Protein AF-A0A7W6C8T6-F1 (afdb_monomer_lite)

InterPro domains:
  IPR025161 Insertion element IS402-like domain [PF13340] (6-51)
  IPR052909 Transposase_6_like [PTHR46637] (6-61)

Sequence (68 aa):
MTVAVFFDAVLWLARSGARWRDLPEDRFGPYQTVKRRYYRWIEQGVFDQIFEAIAADPDRSGFRSMRP

Structure (mmCIF, N/CA/C/O backbone):
data_AF-A0A7W6C8T6-F1
#
_entry.id   AF-A0A7W6C8T6-F1
#
loop_
_atom_site.group_PDB
_atom_site.id
_atom_site.type_symbol
_atom_site.label_atom_id
_atom_site.label_alt_id
_atom_site.label_comp_id
_atom_site.label_asym_id
_atom_site.label_entity_id
_atom_site.label_seq_id
_atom_site.pdbx_PDB_ins_code
_atom_site.Cartn_x
_atom_site.Cartn_y
_atom_site.Cartn_z
_atom_site.occupancy
_atom_site.B_iso_or_equiv
_atom_site.auth_seq_id
_atom_site.auth_comp_id
_atom_site.auth_asym_id
_atom_site.auth_atom_id
_atom_site.pdbx_PDB_model_num
ATOM 1 N N . MET A 1 1 ? 9.184 3.121 -0.641 1.00 86.56 1 MET A N 1
ATOM 2 C CA . MET A 1 1 ? 7.833 3.572 -1.041 1.00 86.56 1 MET A CA 1
ATOM 3 C C . MET A 1 1 ? 7.128 4.209 0.147 1.00 86.56 1 MET A C 1
ATOM 5 O O . MET A 1 1 ? 7.041 3.578 1.200 1.00 86.56 1 MET A O 1
ATOM 9 N N . THR A 1 2 ? 6.660 5.446 -0.009 1.00 95.44 2 THR A N 1
ATOM 10 C CA . THR A 1 2 ? 5.929 6.185 1.035 1.00 95.44 2 THR A CA 1
ATOM 11 C C . THR A 1 2 ? 4.521 5.609 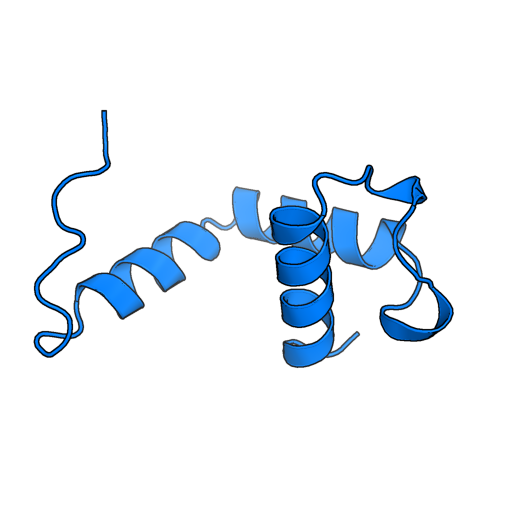1.246 1.00 95.44 2 THR A C 1
ATOM 13 O O . THR A 1 2 ? 4.038 4.824 0.431 1.00 95.44 2 THR A O 1
ATOM 16 N N . VAL A 1 3 ? 3.866 5.958 2.363 1.00 93.25 3 VAL A N 1
ATOM 17 C CA . VAL A 1 3 ? 2.477 5.537 2.647 1.00 93.25 3 VAL A CA 1
ATOM 18 C C . VAL A 1 3 ? 1.513 6.092 1.593 1.00 93.25 3 VAL A C 1
ATOM 20 O O . VAL A 1 3 ? 0.678 5.345 1.098 1.00 93.25 3 VAL A O 1
ATOM 23 N N . ALA A 1 4 ? 1.679 7.357 1.193 1.00 94.62 4 ALA A N 1
ATOM 24 C CA . ALA A 1 4 ? 0.843 7.993 0.173 1.00 94.62 4 ALA A CA 1
ATOM 25 C C . ALA A 1 4 ? 0.928 7.272 -1.184 1.00 94.62 4 ALA A C 1
ATOM 27 O O . ALA A 1 4 ? -0.087 6.814 -1.695 1.00 94.62 4 ALA A O 1
ATOM 28 N N . VAL A 1 5 ? 2.143 7.047 -1.704 1.00 96.50 5 VAL A N 1
ATOM 29 C CA . VAL A 1 5 ? 2.344 6.357 -2.995 1.00 96.50 5 VAL A CA 1
ATOM 30 C C . VAL A 1 5 ? 1.798 4.927 -2.965 1.00 96.50 5 VAL A C 1
ATOM 32 O O . VAL A 1 5 ? 1.255 4.447 -3.957 1.00 96.50 5 VAL A O 1
ATOM 35 N N . PHE A 1 6 ? 1.902 4.245 -1.820 1.00 96.94 6 PHE A N 1
ATOM 36 C CA . PHE A 1 6 ? 1.303 2.924 -1.644 1.00 96.94 6 PHE A CA 1
ATOM 37 C C . PHE A 1 6 ? -0.221 2.961 -1.796 1.00 96.94 6 PHE A C 1
ATOM 39 O O . PHE A 1 6 ? -0.775 2.148 -2.533 1.00 96.94 6 PHE A O 1
ATOM 46 N N . PHE A 1 7 ? -0.896 3.895 -1.123 1.00 96.50 7 PHE A N 1
ATOM 47 C CA . PHE A 1 7 ? -2.347 4.017 -1.229 1.00 96.50 7 PHE A CA 1
ATOM 48 C C . PHE A 1 7 ? -2.793 4.454 -2.620 1.00 96.50 7 PHE A C 1
ATOM 50 O O . PHE A 1 7 ? -3.753 3.887 -3.134 1.00 96.50 7 PHE A O 1
ATOM 57 N N . ASP A 1 8 ? -2.071 5.367 -3.268 1.00 97.50 8 ASP A N 1
ATOM 58 C CA . ASP A 1 8 ? -2.371 5.756 -4.647 1.00 97.50 8 ASP A CA 1
ATOM 59 C C . ASP A 1 8 ? -2.289 4.554 -5.602 1.00 97.50 8 ASP A C 1
ATOM 61 O O . ASP A 1 8 ? -3.150 4.395 -6.470 1.00 97.50 8 ASP A O 1
ATOM 65 N N . ALA A 1 9 ? -1.306 3.667 -5.407 1.00 97.44 9 ALA A N 1
ATOM 66 C CA . ALA A 1 9 ? -1.168 2.432 -6.177 1.00 97.44 9 ALA A CA 1
ATOM 67 C C . ALA A 1 9 ? -2.335 1.459 -5.931 1.00 97.44 9 ALA A C 1
ATOM 69 O O . ALA A 1 9 ? -2.898 0.908 -6.879 1.00 97.44 9 ALA A O 1
ATOM 70 N N . VAL A 1 10 ? -2.730 1.266 -4.666 1.00 96.62 10 VAL A N 1
ATOM 71 C CA . VAL A 1 10 ? -3.860 0.396 -4.287 1.00 96.62 10 VAL A CA 1
ATOM 72 C C . VAL A 1 10 ? -5.181 0.940 -4.840 1.00 96.62 10 VAL A C 1
ATOM 74 O O . VAL A 1 10 ? -5.966 0.182 -5.406 1.00 96.62 10 VAL A O 1
ATOM 77 N N . LEU A 1 11 ? -5.412 2.252 -4.748 1.00 96.19 11 LEU A N 1
ATOM 78 C CA . LEU A 1 11 ? -6.602 2.907 -5.294 1.00 96.19 11 LEU A CA 1
ATOM 79 C C . LEU A 1 11 ? -6.628 2.876 -6.821 1.00 96.19 11 LEU A C 1
ATOM 81 O O . LEU A 1 11 ? -7.699 2.778 -7.416 1.00 96.19 11 LEU A O 1
ATOM 85 N N . TRP A 1 12 ? -5.473 2.980 -7.477 1.00 97.50 12 TRP A N 1
ATOM 86 C CA . TRP A 1 12 ? -5.395 2.815 -8.922 1.00 97.50 12 TRP A CA 1
ATOM 87 C C . TRP A 1 12 ? -5.790 1.394 -9.335 1.00 97.50 12 TRP A C 1
ATOM 89 O O . TRP A 1 12 ? -6.653 1.259 -10.197 1.00 97.50 12 TRP A O 1
ATOM 99 N N . LEU A 1 13 ? -5.250 0.359 -8.677 1.00 97.25 13 LEU A N 1
ATOM 100 C CA . LEU A 1 13 ? -5.607 -1.045 -8.932 1.00 97.25 13 LEU A CA 1
ATOM 101 C C . LEU A 1 13 ? -7.097 -1.316 -8.699 1.00 97.25 13 LEU A C 1
ATOM 103 O O . LEU A 1 13 ? -7.743 -1.954 -9.525 1.00 97.25 13 LEU A O 1
ATOM 107 N N . ALA A 1 14 ? -7.656 -0.801 -7.601 1.00 95.56 14 ALA A N 1
ATOM 108 C CA . ALA A 1 14 ? -9.071 -0.968 -7.278 1.00 95.56 14 ALA A CA 1
ATOM 109 C C . ALA A 1 14 ? -9.994 -0.296 -8.308 1.00 95.56 14 ALA A C 1
ATOM 111 O O . ALA A 1 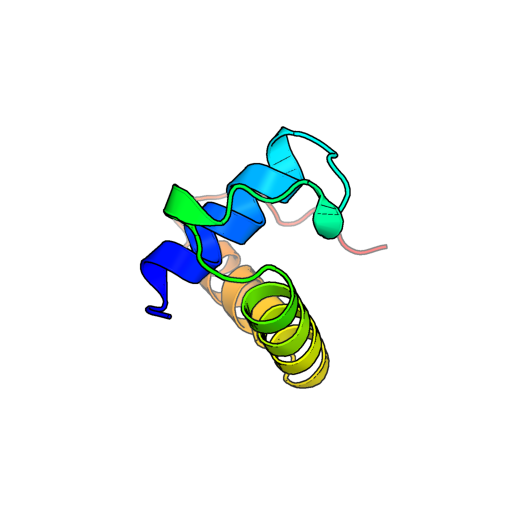14 ? -11.036 -0.849 -8.648 1.00 95.56 14 ALA A O 1
ATOM 112 N N . ARG A 1 15 ? -9.612 0.879 -8.829 1.00 96.25 15 ARG A N 1
ATOM 113 C CA . ARG A 1 15 ? -10.393 1.597 -9.849 1.00 96.25 15 ARG A CA 1
ATOM 114 C C . ARG A 1 15 ? -10.240 1.014 -11.250 1.00 96.25 15 ARG A C 1
ATOM 116 O O . ARG A 1 15 ? -11.187 1.077 -12.023 1.00 96.25 15 ARG A O 1
ATOM 123 N N . SER A 1 16 ? -9.056 0.513 -11.600 1.00 96.62 16 SER A N 1
ATOM 124 C CA . SER A 1 16 ? -8.777 -0.007 -12.942 1.00 96.62 16 SER A CA 1
ATOM 125 C C . SER A 1 16 ? -9.189 -1.467 -13.117 1.00 96.62 16 SER A C 1
ATOM 127 O O . SER A 1 16 ? -9.425 -1.895 -14.243 1.00 96.62 16 SER A O 1
ATOM 129 N N . GLY A 1 17 ? -9.230 -2.248 -12.032 1.00 95.69 17 GLY A N 1
ATOM 130 C CA . GLY A 1 17 ? -9.388 -3.703 -12.097 1.00 95.69 17 GLY A CA 1
ATOM 131 C C . GLY A 1 17 ? -8.199 -4.416 -12.756 1.00 95.69 17 GLY A C 1
ATOM 132 O O . GLY A 1 17 ? -8.293 -5.600 -13.084 1.00 95.69 17 GLY A O 1
ATOM 133 N N . ALA A 1 18 ? -7.087 -3.706 -12.980 1.00 96.38 18 ALA A N 1
ATOM 134 C CA . ALA A 1 18 ? -5.905 -4.244 -13.635 1.00 96.38 18 ALA A CA 1
ATOM 135 C C . ALA A 1 18 ? -5.187 -5.274 -12.752 1.00 96.38 18 ALA A C 1
ATOM 137 O O . ALA A 1 18 ? -5.362 -5.333 -11.530 1.00 96.38 18 ALA A O 1
ATOM 138 N N . ARG A 1 19 ? -4.332 -6.098 -13.364 1.00 97.12 19 ARG A N 1
ATOM 139 C CA . ARG A 1 19 ? -3.522 -7.055 -12.606 1.00 97.12 19 ARG A CA 1
ATOM 140 C C . ARG A 1 19 ? -2.358 -6.316 -11.952 1.00 97.12 19 ARG A C 1
ATOM 142 O O . ARG A 1 19 ? -1.870 -5.316 -12.462 1.00 97.12 19 ARG A O 1
ATOM 149 N N . TRP A 1 20 ? -1.814 -6.883 -10.873 1.00 96.88 20 TRP A N 1
ATOM 150 C CA . TRP A 1 20 ? -0.613 -6.352 -10.208 1.00 96.88 20 TRP A CA 1
ATOM 151 C C . TRP A 1 20 ? 0.550 -6.067 -11.166 1.00 96.88 20 TRP A C 1
ATOM 153 O O . TRP A 1 20 ? 1.280 -5.108 -10.965 1.00 96.88 20 TRP A O 1
ATOM 163 N N . ARG A 1 21 ? 0.729 -6.903 -12.195 1.00 96.50 21 ARG A N 1
ATOM 164 C CA . ARG A 1 21 ? 1.832 -6.776 -13.162 1.00 96.50 21 ARG A CA 1
ATOM 165 C C . ARG A 1 21 ? 1.690 -5.571 -14.091 1.00 96.50 21 ARG A C 1
ATOM 167 O O . ARG A 1 21 ? 2.686 -5.179 -14.680 1.00 96.50 21 ARG A O 1
ATOM 174 N N . ASP A 1 22 ? 0.489 -5.013 -14.190 1.00 97.38 22 ASP A N 1
ATOM 175 C CA . ASP A 1 22 ? 0.172 -3.887 -15.067 1.00 97.38 22 ASP A CA 1
ATOM 176 C C . ASP A 1 22 ? 0.286 -2.545 -14.323 1.00 97.38 22 ASP A C 1
ATOM 178 O O . ASP A 1 22 ? -0.077 -1.498 -14.854 1.00 97.38 22 ASP A O 1
ATOM 182 N N . LEU A 1 23 ? 0.754 -2.565 -13.069 1.00 97.19 23 LEU A N 1
ATOM 183 C CA . LEU A 1 23 ? 0.938 -1.365 -12.267 1.00 97.19 23 LEU A CA 1
ATOM 184 C C . LEU A 1 23 ? 2.032 -0.466 -12.888 1.00 97.19 23 LEU A C 1
ATOM 186 O O . LEU A 1 23 ? 3.151 -0.948 -13.076 1.00 97.19 23 LEU A O 1
ATOM 190 N N . PRO A 1 24 ? 1.757 0.830 -13.140 1.00 96.69 24 PRO A N 1
ATOM 191 C CA . PRO A 1 24 ? 2.746 1.771 -13.669 1.00 96.69 24 PRO A CA 1
ATOM 192 C C . PRO A 1 24 ? 3.933 1.971 -12.713 1.00 96.69 24 PRO A C 1
ATOM 194 O O . PRO A 1 24 ? 3.820 2.630 -11.673 1.00 96.69 24 PRO A O 1
ATOM 197 N N . GLU A 1 25 ? 5.076 1.372 -13.048 1.00 96.31 25 G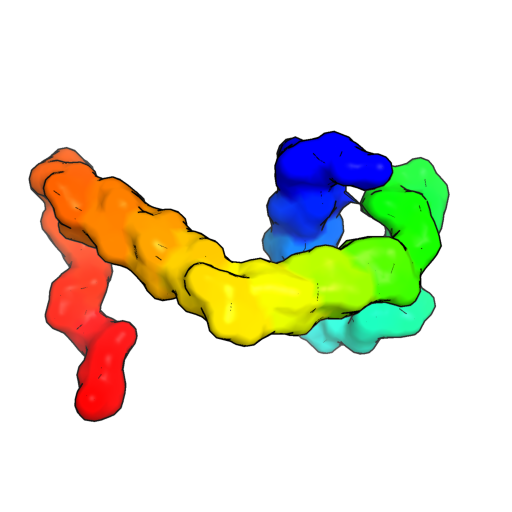LU A N 1
ATOM 198 C CA . GLU A 1 25 ? 6.284 1.397 -12.215 1.00 96.31 25 GLU A CA 1
ATOM 199 C C . GLU A 1 25 ? 6.924 2.791 -12.143 1.00 96.31 25 GLU A C 1
ATOM 201 O O . GLU A 1 25 ? 7.449 3.172 -11.098 1.00 96.31 25 GLU A O 1
ATOM 206 N N . ASP A 1 26 ? 6.801 3.585 -13.205 1.00 96.19 26 ASP A N 1
ATOM 207 C CA . ASP A 1 26 ? 7.231 4.985 -13.276 1.00 96.19 26 ASP A CA 1
ATOM 208 C C . ASP A 1 26 ? 6.550 5.868 -12.218 1.00 96.19 26 ASP A C 1
ATOM 210 O O . ASP A 1 26 ? 7.151 6.818 -11.715 1.00 96.19 26 ASP A O 1
ATOM 214 N N . ARG A 1 27 ? 5.309 5.533 -11.841 1.00 95.25 27 ARG A N 1
ATOM 215 C CA . ARG A 1 27 ? 4.522 6.293 -10.864 1.00 95.25 27 ARG A CA 1
ATOM 216 C C . ARG A 1 27 ? 4.552 5.702 -9.457 1.00 95.25 27 ARG A C 1
ATOM 218 O O . ARG A 1 27 ? 4.598 6.448 -8.480 1.00 95.25 27 ARG A O 1
ATOM 225 N N . PHE A 1 28 ? 4.471 4.379 -9.338 1.00 96.19 28 PHE A N 1
ATOM 226 C CA . PHE A 1 28 ? 4.252 3.699 -8.053 1.00 96.19 28 PHE A CA 1
ATOM 227 C C . PHE A 1 28 ? 5.461 2.892 -7.567 1.00 96.19 28 PHE A C 1
ATOM 229 O O . PHE A 1 28 ? 5.492 2.441 -6.417 1.00 96.19 28 PHE A O 1
ATOM 236 N N . GLY A 1 29 ? 6.471 2.729 -8.419 1.00 95.19 29 GLY A N 1
ATOM 237 C CA . GLY A 1 29 ? 7.581 1.815 -8.203 1.00 95.19 29 GLY A CA 1
ATOM 238 C C . GLY A 1 29 ? 7.211 0.350 -8.471 1.00 95.19 29 GLY A C 1
ATOM 239 O O . GLY A 1 29 ? 6.106 0.043 -8.925 1.00 95.19 29 GLY A O 1
ATOM 240 N N . PRO A 1 30 ? 8.134 -0.584 -8.177 1.00 97.19 30 PRO A N 1
ATOM 241 C CA . PRO A 1 30 ? 7.984 -1.983 -8.558 1.00 97.19 30 PRO A CA 1
ATOM 242 C C . PRO A 1 30 ? 6.739 -2.617 -7.936 1.00 97.19 30 PRO A C 1
ATOM 244 O O . PRO A 1 30 ? 6.565 -2.600 -6.708 1.00 97.19 30 PRO A O 1
ATOM 247 N N . TYR A 1 31 ? 5.902 -3.256 -8.758 1.00 97.44 31 TYR A N 1
ATOM 248 C CA . TYR A 1 31 ? 4.643 -3.843 -8.292 1.00 97.4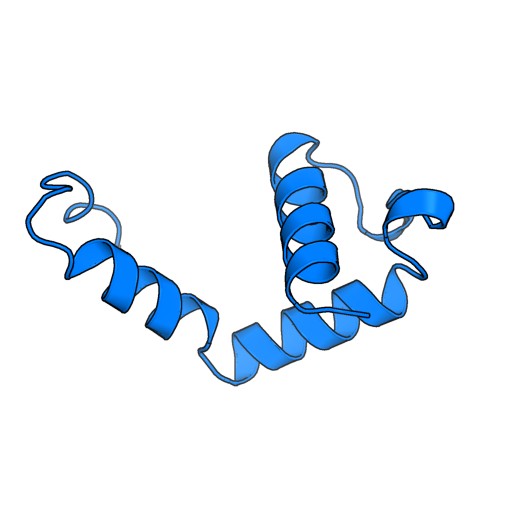4 31 TYR A CA 1
ATOM 249 C C . TYR A 1 31 ? 4.839 -4.895 -7.193 1.00 97.44 31 TYR A C 1
ATOM 251 O O . TYR A 1 31 ? 3.961 -5.079 -6.352 1.00 97.44 31 TYR A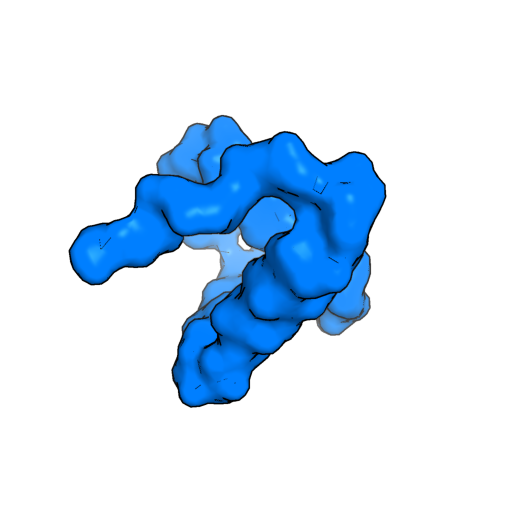 O 1
ATOM 259 N N . GLN A 1 32 ? 5.987 -5.581 -7.151 1.00 98.00 32 GLN A N 1
ATOM 260 C CA . GLN A 1 32 ? 6.304 -6.565 -6.113 1.00 98.00 32 GLN A CA 1
ATOM 261 C C . GLN A 1 32 ? 6.402 -5.907 -4.732 1.00 98.00 32 GLN A C 1
ATOM 263 O O . GLN A 1 32 ? 5.992 -6.507 -3.737 1.00 98.00 32 GLN A O 1
ATOM 268 N N . THR A 1 33 ? 6.903 -4.670 -4.670 1.00 97.31 33 THR A N 1
ATOM 269 C CA . THR A 1 33 ? 7.013 -3.893 -3.430 1.00 97.31 33 THR A CA 1
ATOM 270 C C . THR A 1 33 ? 5.629 -3.521 -2.908 1.00 97.31 33 THR A C 1
ATOM 272 O O . THR A 1 33 ? 5.349 -3.703 -1.720 1.00 97.31 33 THR A O 1
ATOM 275 N N . VAL A 1 34 ? 4.739 -3.066 -3.798 1.00 97.25 34 VAL A N 1
ATOM 276 C CA . VAL A 1 34 ? 3.337 -2.765 -3.468 1.00 97.25 34 VAL A CA 1
ATOM 277 C C . VAL A 1 34 ? 2.603 -4.022 -3.033 1.00 97.25 34 VAL A C 1
ATOM 279 O O . VAL A 1 34 ? 2.032 -4.047 -1.945 1.00 97.25 34 VAL A O 1
ATOM 282 N N . LYS A 1 35 ? 2.700 -5.094 -3.824 1.00 97.81 35 LYS A N 1
ATOM 283 C CA . LYS A 1 35 ? 2.057 -6.380 -3.556 1.00 97.81 35 LYS A CA 1
ATOM 284 C C . LYS A 1 35 ? 2.483 -6.952 -2.202 1.00 97.81 35 LYS A C 1
ATOM 286 O O . LYS A 1 35 ? 1.630 -7.315 -1.400 1.00 97.81 35 LYS A O 1
ATOM 291 N N . ARG A 1 36 ? 3.788 -6.997 -1.903 1.00 97.94 36 ARG A N 1
ATOM 292 C CA . ARG A 1 36 ? 4.297 -7.517 -0.620 1.00 97.94 36 ARG A CA 1
ATOM 293 C C . ARG A 1 36 ? 3.775 -6.705 0.564 1.00 97.94 36 ARG A C 1
ATOM 295 O O . ARG A 1 36 ? 3.377 -7.283 1.570 1.00 97.94 36 ARG A O 1
ATOM 302 N N . ARG A 1 37 ? 3.767 -5.374 0.450 1.00 97.00 37 ARG A N 1
ATOM 303 C CA . ARG A 1 37 ? 3.241 -4.500 1.503 1.00 97.00 37 ARG A CA 1
ATOM 304 C C . ARG A 1 37 ? 1.737 -4.680 1.690 1.00 97.00 37 ARG A C 1
ATOM 306 O O . ARG A 1 37 ? 1.294 -4.752 2.828 1.00 97.00 37 ARG A O 1
ATOM 313 N N . TYR A 1 38 ? 0.990 -4.792 0.594 1.00 97.06 38 TYR A N 1
ATOM 314 C CA . TYR A 1 38 ? -0.448 -5.032 0.613 1.00 97.06 38 TYR A CA 1
ATOM 315 C 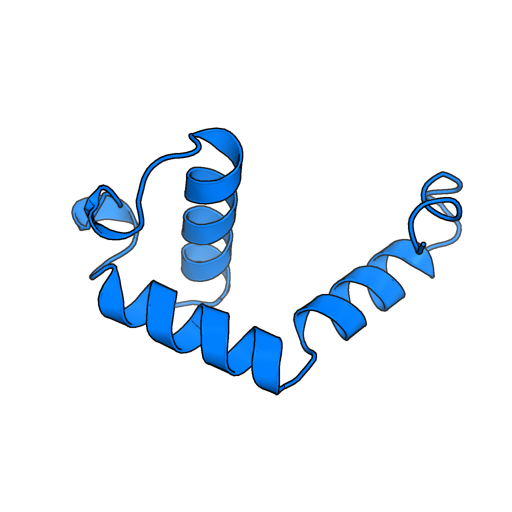C . TYR A 1 38 ? -0.799 -6.306 1.386 1.00 97.06 38 TYR A C 1
ATOM 317 O O . TYR A 1 38 ? -1.564 -6.235 2.342 1.00 97.06 38 TYR A O 1
ATOM 325 N N . TYR A 1 39 ? -0.171 -7.442 1.061 1.00 97.38 39 TYR A N 1
ATOM 326 C CA . TYR A 1 39 ? -0.417 -8.692 1.791 1.00 97.38 39 TYR A CA 1
ATOM 327 C C . TYR A 1 39 ? 0.016 -8.623 3.254 1.00 97.38 39 TYR A C 1
ATOM 329 O O . TYR A 1 39 ? -0.744 -9.034 4.121 1.00 97.38 39 TYR A O 1
ATOM 337 N N . ARG A 1 40 ? 1.171 -8.013 3.551 1.00 97.50 40 ARG A N 1
ATOM 338 C CA . ARG A 1 40 ? 1.597 -7.798 4.941 1.00 97.50 40 ARG A CA 1
ATOM 339 C C . ARG A 1 40 ? 0.560 -7.000 5.740 1.00 97.50 40 ARG A C 1
ATOM 341 O O . ARG A 1 40 ? 0.366 -7.260 6.917 1.00 97.50 40 ARG A O 1
ATOM 348 N N . TRP A 1 41 ? -0.086 -6.014 5.124 1.00 96.81 41 TRP A N 1
ATOM 349 C CA . TRP A 1 41 ? -1.106 -5.195 5.784 1.00 96.81 41 TRP A CA 1
ATOM 350 C C . TRP A 1 41 ? -2.437 -5.920 5.956 1.00 96.81 41 TRP A C 1
ATOM 352 O O . TRP A 1 41 ? -3.115 -5.680 6.952 1.00 96.81 41 TRP A O 1
ATOM 362 N N . ILE A 1 42 ? -2.780 -6.827 5.038 1.00 96.81 42 ILE A N 1
ATOM 363 C CA . ILE A 1 42 ? -3.889 -7.767 5.232 1.00 96.81 42 ILE A CA 1
ATOM 364 C C . ILE A 1 42 ? -3.603 -8.670 6.433 1.00 96.81 42 ILE A C 1
ATOM 366 O O . ILE A 1 42 ? -4.418 -8.742 7.342 1.00 96.81 42 ILE A O 1
ATOM 370 N N . GLU A 1 43 ? -2.431 -9.305 6.478 1.00 97.44 43 GLU A N 1
ATOM 371 C CA . GLU A 1 43 ? -2.043 -10.203 7.578 1.00 97.44 43 GLU A CA 1
ATOM 372 C C . GLU A 1 43 ? -2.012 -9.490 8.936 1.00 97.44 43 GLU A C 1
ATOM 374 O O . GLU A 1 43 ? -2.333 -10.079 9.963 1.00 97.44 43 GLU A O 1
ATOM 379 N N . GLN A 1 44 ? -1.643 -8.209 8.947 1.00 97.25 44 GLN A N 1
ATOM 380 C CA . GLN A 1 44 ? -1.610 -7.377 10.149 1.00 97.25 44 GLN A CA 1
ATOM 381 C C . GLN A 1 44 ? -2.976 -6.767 10.519 1.00 97.25 44 GLN A C 1
ATOM 383 O O . GLN A 1 44 ? -3.054 -6.041 11.510 1.00 97.25 44 GLN A O 1
ATOM 388 N N . GLY A 1 45 ? -4.034 -6.996 9.731 1.00 96.44 45 GLY A N 1
ATOM 389 C CA . GLY A 1 45 ? -5.357 -6.402 9.962 1.00 96.44 45 GLY A CA 1
ATOM 390 C C . GLY A 1 45 ? -5.364 -4.872 9.878 1.00 96.44 45 GLY A C 1
ATOM 391 O O . GLY A 1 45 ? -6.199 -4.210 10.490 1.00 96.44 45 GLY A O 1
ATOM 392 N N . VAL A 1 46 ? -4.406 -4.273 9.163 1.00 96.00 46 VAL A N 1
ATOM 393 C CA . VAL A 1 46 ? -4.279 -2.808 9.075 1.00 96.00 46 VAL A CA 1
ATOM 394 C C . VAL A 1 46 ? -5.466 -2.217 8.324 1.00 96.00 46 VAL A C 1
ATOM 396 O O . VAL A 1 46 ? -5.976 -1.171 8.708 1.00 96.00 46 VAL A O 1
ATOM 399 N N . PHE A 1 47 ? -5.931 -2.888 7.267 1.00 92.56 47 PHE A N 1
ATOM 400 C CA . PHE A 1 47 ? -7.108 -2.430 6.534 1.00 92.56 47 PHE A CA 1
ATOM 401 C C . PHE A 1 47 ? -8.357 -2.434 7.413 1.00 92.56 47 PHE A C 1
ATOM 403 O O . PHE A 1 47 ? -9.083 -1.448 7.389 1.00 92.56 47 PHE A O 1
ATOM 410 N N . ASP A 1 48 ? -8.560 -3.468 8.236 1.00 93.06 48 ASP A N 1
ATOM 411 C CA . ASP A 1 48 ? -9.671 -3.504 9.192 1.00 93.06 48 ASP A CA 1
ATOM 412 C C . ASP A 1 48 ? -9.618 -2.305 10.142 1.00 93.06 48 ASP A C 1
ATOM 414 O O . ASP A 1 48 ? -10.596 -1.579 10.265 1.00 93.06 48 ASP A O 1
ATOM 418 N N . GLN A 1 49 ? -8.455 -2.025 10.735 1.00 93.94 49 GLN A N 1
ATOM 419 C CA . GLN A 1 49 ? -8.281 -0.874 11.629 1.00 93.94 49 GLN A CA 1
ATOM 420 C C . GLN A 1 49 ? -8.581 0.461 10.938 1.00 93.94 49 GLN A C 1
ATOM 422 O O . GLN A 1 49 ? -9.186 1.345 11.538 1.00 93.94 49 GLN A O 1
ATOM 427 N N . ILE A 1 50 ? -8.177 0.611 9.674 1.00 90.50 50 ILE A N 1
ATOM 428 C CA . ILE A 1 50 ? -8.473 1.812 8.889 1.00 90.50 50 ILE A CA 1
ATOM 429 C C . ILE A 1 50 ? -9.978 1.927 8.628 1.00 90.50 50 ILE A C 1
ATOM 431 O O . ILE A 1 50 ? -10.530 3.014 8.782 1.00 90.50 50 ILE A O 1
ATOM 435 N N . PHE A 1 51 ? -10.649 0.837 8.248 1.00 87.69 51 PHE A N 1
ATOM 436 C CA . PHE A 1 51 ? -12.094 0.851 8.018 1.00 87.69 51 PHE A CA 1
ATOM 437 C C . PHE A 1 51 ? -12.871 1.161 9.295 1.00 87.69 51 PHE A C 1
ATOM 439 O O . PHE A 1 51 ? -13.774 1.989 9.245 1.00 87.69 51 PHE A O 1
ATOM 446 N N . GLU A 1 52 ? -12.489 0.572 10.428 1.00 90.81 52 GLU A N 1
ATOM 447 C CA . GLU A 1 52 ? -13.092 0.878 11.728 1.00 90.81 52 GLU A CA 1
ATOM 448 C C . GLU A 1 52 ? -12.866 2.346 12.114 1.00 90.81 52 GLU A C 1
ATOM 450 O O . GLU A 1 52 ? -13.806 3.023 12.514 1.00 90.81 52 GLU A O 1
ATOM 455 N N . ALA A 1 53 ? -11.656 2.884 11.922 1.00 89.56 53 ALA A N 1
ATOM 456 C CA . ALA A 1 53 ? -11.368 4.291 12.207 1.00 89.56 53 ALA A CA 1
ATOM 457 C C . ALA A 1 53 ? -12.180 5.255 11.323 1.00 89.56 53 ALA A C 1
ATOM 459 O O . ALA A 1 53 ? -12.635 6.288 11.805 1.00 89.56 53 ALA A O 1
ATOM 460 N N . ILE A 1 54 ? -12.386 4.918 10.045 1.00 85.38 54 ILE A N 1
ATOM 461 C CA . ILE A 1 54 ? -13.219 5.709 9.126 1.00 85.38 54 ILE A CA 1
ATOM 462 C C . ILE A 1 54 ? -14.710 5.565 9.471 1.00 85.38 54 ILE A C 1
ATOM 464 O O . ILE A 1 54 ? -15.456 6.530 9.346 1.00 85.38 54 ILE A O 1
ATOM 468 N N . ALA A 1 55 ? -15.160 4.377 9.882 1.00 82.75 55 ALA A N 1
ATOM 469 C CA . ALA A 1 55 ? -16.556 4.110 10.229 1.00 82.75 55 ALA A CA 1
ATOM 470 C C . ALA A 1 55 ? -16.957 4.680 11.599 1.00 82.75 55 ALA A C 1
ATOM 472 O O . ALA A 1 55 ? -18.127 4.989 11.813 1.00 82.75 55 ALA A O 1
ATOM 473 N N . ALA A 1 56 ? -15.998 4.814 12.517 1.00 77.06 56 ALA A N 1
ATOM 474 C CA . ALA A 1 56 ? -16.188 5.424 13.828 1.00 77.06 56 ALA A CA 1
ATOM 475 C C . ALA A 1 56 ? -16.285 6.958 13.772 1.00 77.06 56 ALA A C 1
ATOM 477 O O . ALA A 1 56 ? -16.637 7.562 14.784 1.00 77.06 56 ALA A O 1
ATOM 478 N N . ASP A 1 57 ? -15.997 7.578 12.622 1.00 71.38 57 ASP A N 1
ATOM 479 C CA . ASP A 1 57 ? -16.209 9.006 12.390 1.00 71.38 57 ASP A CA 1
ATOM 480 C C . ASP A 1 57 ? -17.725 9.308 12.290 1.00 71.38 57 ASP A C 1
ATOM 482 O O . ASP A 1 57 ? -18.370 8.920 11.304 1.00 71.38 57 ASP A O 1
ATOM 486 N N . PRO A 1 58 ? -18.332 9.976 13.294 1.00 59.16 58 PRO A N 1
ATOM 487 C CA . PRO A 1 58 ? -19.780 10.189 13.358 1.00 59.16 58 PRO A CA 1
ATOM 488 C C . PRO A 1 58 ? -20.333 11.053 12.214 1.00 59.16 58 PRO A C 1
ATOM 490 O O . PRO A 1 58 ? -21.534 10.991 11.935 1.00 59.16 58 PRO A O 1
ATOM 493 N N . ASP A 1 59 ? -19.477 11.817 11.526 1.00 61.88 59 ASP A N 1
ATOM 494 C CA . ASP A 1 59 ? -19.864 12.707 10.422 1.00 61.88 59 ASP A CA 1
ATOM 495 C C . ASP A 1 59 ? -20.036 11.981 9.072 1.00 61.88 59 ASP A C 1
ATOM 497 O O . ASP A 1 59 ? -20.472 12.576 8.083 1.00 61.88 59 ASP A O 1
ATOM 501 N N . ARG A 1 60 ? -19.772 10.667 9.006 1.00 54.44 60 ARG A N 1
ATOM 502 C CA . ARG A 1 60 ? -20.108 9.807 7.854 1.00 54.44 60 ARG A CA 1
ATOM 503 C C . ARG A 1 60 ? -21.042 8.673 8.257 1.00 54.44 60 ARG A C 1
ATOM 505 O O . ARG A 1 60 ? -20.742 7.485 8.134 1.00 54.44 60 ARG A O 1
ATOM 512 N N . SER A 1 61 ? -22.238 9.047 8.686 1.00 50.31 61 SER A N 1
ATOM 513 C CA . SER A 1 61 ? -23.362 8.136 8.905 1.00 50.31 61 SER A CA 1
ATOM 514 C C . SER A 1 61 ? -23.793 7.478 7.580 1.00 50.31 61 SER A C 1
ATOM 516 O O . SER A 1 61 ? -24.639 7.990 6.855 1.00 50.31 61 SER A O 1
ATOM 518 N N . GLY A 1 62 ? -23.195 6.330 7.233 1.00 55.94 62 GLY A N 1
ATOM 519 C CA . GLY A 1 62 ? -23.608 5.586 6.034 1.00 55.94 62 GLY A CA 1
ATOM 520 C C . GLY A 1 62 ? -22.955 4.232 5.730 1.00 55.94 62 GLY A C 1
ATOM 521 O O . GLY A 1 62 ? -23.382 3.592 4.776 1.00 55.94 62 GLY A O 1
ATOM 522 N N . PHE A 1 63 ? -21.967 3.747 6.493 1.00 52.06 63 PHE A N 1
ATOM 523 C CA . PHE A 1 63 ? -21.269 2.483 6.171 1.00 52.06 63 PHE A CA 1
ATOM 524 C C . PHE A 1 63 ? -21.450 1.377 7.227 1.00 52.06 63 PHE A C 1
ATOM 526 O O . PHE A 1 63 ? -20.562 0.569 7.457 1.00 52.06 63 PHE A O 1
ATOM 533 N N . ARG A 1 64 ? -22.609 1.306 7.895 1.00 54.53 64 ARG A N 1
ATOM 534 C CA . ARG A 1 64 ? -22.888 0.260 8.907 1.00 54.53 64 ARG A CA 1
ATOM 535 C C . ARG A 1 64 ? -23.464 -1.047 8.324 1.00 54.53 64 ARG A C 1
ATOM 537 O O . ARG A 1 64 ? -23.890 -1.914 9.074 1.00 54.53 64 ARG A O 1
ATOM 544 N N . SER A 1 65 ? -23.493 -1.217 7.000 1.00 56.34 65 SER A N 1
ATOM 545 C CA . SER A 1 65 ? -24.276 -2.289 6.351 1.00 56.34 65 SER A CA 1
ATOM 546 C C . SER A 1 65 ? -23.470 -3.327 5.554 1.00 56.34 65 SER A C 1
ATOM 548 O O . SER A 1 65 ? -24.069 -4.093 4.803 1.00 56.34 65 SER A O 1
ATOM 550 N N . MET A 1 66 ? -22.142 -3.397 5.672 1.00 55.75 66 MET A N 1
ATOM 551 C CA . MET A 1 66 ? -21.368 -4.361 4.872 1.00 55.75 66 MET A CA 1
ATOM 552 C C . MET A 1 66 ? -20.366 -5.169 5.700 1.00 55.75 66 MET A C 1
ATOM 554 O O . MET A 1 66 ? -19.155 -5.012 5.588 1.00 55.75 66 MET A O 1
ATOM 558 N N . ARG A 1 67 ? -20.904 -6.087 6.507 1.00 52.47 67 ARG A N 1
ATOM 559 C CA . ARG A 1 67 ? -20.278 -7.376 6.838 1.00 52.47 67 ARG A CA 1
ATOM 560 C C . ARG A 1 67 ? -21.327 -8.476 6.568 1.00 52.47 67 ARG A C 1
ATOM 562 O O . ARG A 1 67 ? -22.502 -8.190 6.796 1.00 52.47 67 ARG A O 1
ATOM 569 N N . PRO A 1 68 ? -20.945 -9.647 6.024 1.00 52.97 68 PRO A N 1
ATOM 570 C CA . PRO A 1 68 ? -21.863 -10.773 5.834 1.00 52.97 68 PRO A CA 1
ATOM 571 C C . PRO A 1 68 ? -22.364 -11.343 7.165 1.00 52.97 68 PRO A C 1
ATOM 573 O O . PRO A 1 68 ? -21.627 -11.225 8.172 1.00 52.97 68 PRO A O 1
#

Organism: NCBI:txid984260

Radius of gyration: 13.95 Å; chains: 1; bounding box: 32×24×29 Å

Secondary structure (DSSP, 8-state):
--HHHHHHHHHHHHHH---GGGS-HHHH--HHHHHHHHHHHHHTTHHHHHHHHHHT-TT-TT--S---

pLDDT: mean 88.19, std 15.33, range [50.31, 98.0]

Foldseek 3Di:
DDPVLLVVQVVVCVVVVDDLCPGDCVRNNRSVVSVVVVVVCVVVCVVVVVVCVVVVPPVPPDPPPDDD